Protein AF-A0A7G8J7N0-F1 (afdb_monomer)

Mean predicted aligned error: 5.2 Å

Solvent-accessible surface area (backbone atoms only — not comparable to full-atom values): 9949 Å² total; per-residue (Å²): 135,81,82,50,64,68,58,53,60,57,30,63,76,35,90,89,49,46,89,95,60,52,67,49,76,42,82,40,54,44,59,79,34,66,68,37,40,54,50,38,45,66,43,42,84,48,49,66,57,36,49,76,75,56,31,46,63,37,39,38,25,26,47,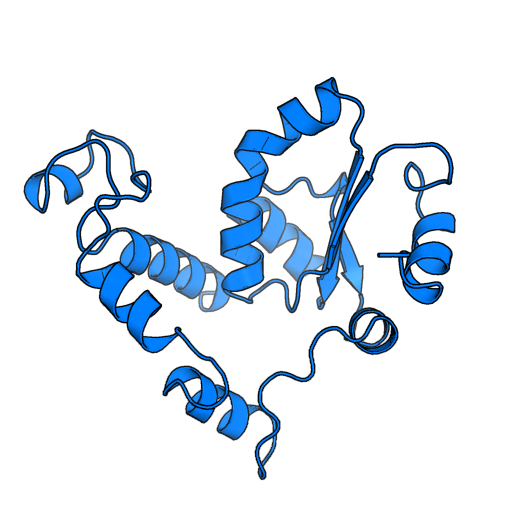47,71,71,54,48,53,50,43,21,69,75,38,61,35,60,63,93,36,50,46,66,35,86,56,61,63,70,42,48,71,66,75,41,81,79,73,54,85,40,84,84,44,70,65,51,15,49,54,39,32,76,73,30,47,86,31,88,60,47,60,57,55,54,50,39,15,51,66,25,38,84,90,38,70,46,85,66,68,82,91,40,76,49,32,83,69,64,52,78,88,23,23,30,39,41,42,55,46,50,54,52,51,52,54,48,48,65,56,69,75,111

Radius of gyration: 17.96 Å; Cα contacts (8 Å, |Δi|>4): 225; chains: 1; bounding box: 44×34×45 Å

Sequence (174 aa):
MKAPEALLAYLQQTPGMESGSKRLVLLFTQLGDFDSMEYAQALVPALSHLEQVGIQTLGIAIGDQAGADRFCVFTGFPRSQLRVVPDAELHRSVGLSPGLQAAGGPWPSLLLMCAGIGSPGTLAEVLRGYTGDRSAPGRFDESSLFRLAGGSGFQRPFELATVRLRNMNEVLSK

Foldseek 3Di:
DDAQPLVLVVQCVPPPSHPPFAEDEAEEEALLDPCNLVVLLVCLVCQVVCVVVRYYYAYEYADDPVSLVLSCVNSVRDSSRYHYDPDCPSCVSRVHDPQQDDPPDDPVSVVCVCVVHSPPCNVVVVVCLQAFDAVAADPDDQPDPQCVQAHHGGHGGNRNVVVSVVSVCSSPVD

pLDDT: mean 90.42, std 6.44, range [60.38, 98.19]

Structure (mmCIF, N/CA/C/O backbone):
data_AF-A0A7G8J7N0-F1
#
_entry.id   AF-A0A7G8J7N0-F1
#
loop_
_atom_site.group_PDB
_atom_site.id
_atom_site.type_symbol
_atom_site.label_atom_id
_atom_site.label_alt_id
_atom_site.label_comp_id
_atom_site.label_asym_id
_atom_site.label_entity_id
_atom_site.label_seq_id
_atom_site.pdbx_PDB_ins_code
_atom_site.Cartn_x
_atom_site.Cartn_y
_atom_site.Cartn_z
_atom_site.occupancy
_atom_site.B_iso_or_equiv
_atom_site.auth_seq_id
_atom_site.auth_comp_id
_atom_site.auth_asym_id
_atom_site.auth_atom_id
_atom_site.pdbx_PDB_model_num
ATOM 1 N N . MET A 1 1 ? -12.624 -18.119 6.950 1.00 60.59 1 MET A N 1
ATOM 2 C CA . MET A 1 1 ? -11.969 -17.300 7.994 1.00 60.59 1 MET A CA 1
ATOM 3 C C . MET A 1 1 ? -13.037 -16.411 8.621 1.00 60.59 1 MET A C 1
ATOM 5 O O . MET A 1 1 ? -13.811 -15.838 7.866 1.00 60.59 1 MET A O 1
ATOM 9 N N . LYS A 1 2 ? -13.158 -16.358 9.954 1.00 80.56 2 LYS A N 1
ATOM 10 C CA . LYS A 1 2 ? -14.041 -15.386 10.626 1.00 80.56 2 LYS A CA 1
ATOM 11 C C . LYS A 1 2 ? -13.267 -14.080 10.810 1.00 80.56 2 LYS A C 1
ATOM 13 O O . LYS A 1 2 ? -12.078 -14.136 11.109 1.00 80.56 2 LYS A O 1
ATOM 18 N N . ALA A 1 3 ? -13.917 -12.937 10.600 1.00 84.12 3 ALA A N 1
ATOM 19 C CA . ALA A 1 3 ? -13.289 -11.641 10.841 1.00 84.12 3 ALA A CA 1
ATOM 20 C C . ALA A 1 3 ? -13.001 -11.460 12.349 1.00 84.12 3 ALA A C 1
ATOM 22 O O . ALA A 1 3 ? -13.847 -11.854 13.156 1.00 84.12 3 ALA A O 1
ATOM 23 N N . PRO A 1 4 ? -11.853 -10.876 12.735 1.00 89.31 4 PRO A N 1
ATOM 24 C CA . PRO A 1 4 ? -11.515 -10.624 14.137 1.00 89.31 4 PRO A CA 1
ATOM 25 C C . PRO A 1 4 ? -12.532 -9.715 14.835 1.00 89.31 4 PRO A C 1
ATOM 27 O O . PRO A 1 4 ? -12.950 -8.703 14.272 1.00 89.31 4 PRO A O 1
ATOM 30 N N . GLU A 1 5 ? -12.893 -10.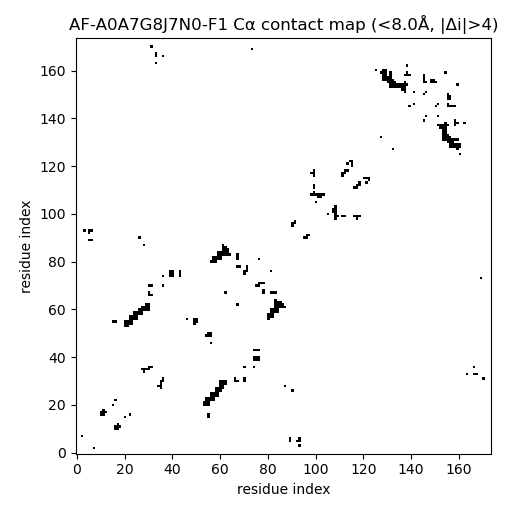034 16.079 1.00 90.88 5 GLU A N 1
ATOM 31 C CA . GLU A 1 5 ? -13.912 -9.293 16.842 1.00 90.88 5 GLU A CA 1
ATOM 32 C C . GLU A 1 5 ? -13.542 -7.822 17.057 1.00 90.88 5 GLU A C 1
ATOM 34 O O . GLU A 1 5 ? -14.394 -6.952 16.898 1.00 90.88 5 GLU A O 1
ATOM 39 N N . ALA A 1 6 ? -12.265 -7.528 17.324 1.00 90.62 6 ALA A N 1
ATOM 40 C CA . ALA A 1 6 ? -11.779 -6.158 17.487 1.00 90.62 6 ALA A CA 1
ATOM 41 C C . ALA A 1 6 ? -12.024 -5.300 16.231 1.00 90.62 6 ALA A C 1
ATOM 43 O O . ALA A 1 6 ? -12.478 -4.159 16.327 1.00 90.62 6 ALA A O 1
ATOM 44 N N . LEU A 1 7 ? -11.813 -5.873 15.040 1.00 92.00 7 LEU A N 1
ATOM 45 C CA . LEU A 1 7 ? -12.113 -5.196 13.780 1.00 92.00 7 LEU A CA 1
ATOM 46 C C . LEU A 1 7 ? -13.619 -5.013 13.592 1.00 92.00 7 LEU A C 1
ATOM 48 O O . LEU A 1 7 ? -14.059 -3.954 13.159 1.00 92.00 7 LEU A O 1
ATOM 52 N N . LEU A 1 8 ? -14.428 -6.019 13.933 1.00 92.00 8 LEU A N 1
ATOM 53 C CA . LEU A 1 8 ? -15.886 -5.907 13.856 1.00 92.00 8 LEU A CA 1
ATOM 54 C C . LEU A 1 8 ? -16.419 -4.788 14.759 1.00 92.00 8 LEU A C 1
ATOM 56 O O . LEU A 1 8 ? -17.250 -4.003 14.305 1.00 92.00 8 LEU A O 1
ATOM 60 N N . ALA A 1 9 ? -15.913 -4.688 15.989 1.00 91.19 9 ALA A N 1
ATOM 61 C CA . ALA A 1 9 ? -16.278 -3.641 16.938 1.00 91.19 9 ALA A CA 1
ATOM 62 C C . ALA A 1 9 ? -15.881 -2.243 16.435 1.00 91.19 9 ALA A C 1
ATOM 64 O O . ALA A 1 9 ? -16.675 -1.309 16.532 1.00 91.19 9 ALA A O 1
ATOM 65 N N . TYR A 1 10 ? -14.694 -2.109 15.833 1.00 91.75 10 TYR A N 1
ATOM 66 C CA . TYR A 1 10 ? -14.265 -0.861 15.193 1.00 91.75 10 TYR A CA 1
ATOM 67 C C . TYR A 1 10 ? -15.198 -0.462 14.036 1.00 91.75 10 TYR A C 1
ATOM 69 O O . TYR A 1 10 ? -15.626 0.688 13.921 1.00 91.75 10 TYR A O 1
ATOM 77 N N . LEU A 1 11 ? -15.553 -1.422 13.177 1.00 92.62 11 LEU A N 1
ATOM 78 C CA . LEU A 1 11 ? -16.386 -1.173 11.999 1.00 92.62 11 LEU A CA 1
ATOM 79 C C . LEU A 1 11 ? -17.832 -0.810 12.354 1.00 92.62 11 LEU A C 1
ATOM 81 O O . LEU A 1 11 ? -18.423 0.006 11.660 1.00 92.62 11 LEU A O 1
ATOM 85 N N . GLN A 1 12 ? -18.387 -1.340 13.448 1.00 90.12 12 GLN A N 1
ATOM 86 C CA . GLN A 1 12 ? -19.728 -0.962 13.924 1.00 90.12 12 GLN A CA 1
ATOM 87 C C . GLN A 1 12 ? -19.858 0.533 14.253 1.00 90.12 12 GLN A C 1
ATOM 89 O O . GLN A 1 12 ? -20.956 1.075 14.209 1.00 90.12 12 GLN A O 1
ATOM 94 N N . GLN A 1 13 ? -18.748 1.204 14.564 1.00 86.94 13 GLN A N 1
ATOM 95 C CA . GLN A 1 13 ? -18.706 2.641 14.854 1.00 86.94 13 GLN A CA 1
ATOM 96 C C . GLN A 1 13 ? -18.480 3.489 13.591 1.00 86.94 13 GLN A C 1
ATOM 98 O O . GLN A 1 13 ? -18.364 4.714 13.662 1.00 86.94 13 GLN A O 1
ATOM 103 N N . THR A 1 14 ? -18.369 2.850 12.425 1.00 88.12 14 THR A N 1
ATOM 104 C CA . THR A 1 14 ? -18.084 3.502 11.150 1.00 88.12 14 THR A CA 1
ATOM 105 C C . THR A 1 14 ? -19.327 3.473 10.259 1.00 88.12 14 THR A C 1
ATOM 107 O O . THR A 1 14 ? -19.741 2.385 9.859 1.00 88.12 14 THR A O 1
ATOM 110 N N . PRO A 1 15 ? -19.901 4.640 9.901 1.00 84.88 15 PRO A N 1
ATOM 111 C CA . PRO A 1 15 ? -21.047 4.701 8.996 1.00 84.88 15 PRO A CA 1
ATOM 112 C C . PRO A 1 15 ? -20.776 3.970 7.676 1.00 84.88 15 PRO A C 1
ATOM 114 O O . PRO A 1 15 ? -19.701 4.132 7.094 1.00 84.88 15 PRO A O 1
ATOM 117 N N . GLY A 1 16 ? -21.738 3.166 7.223 1.00 84.44 16 GLY A N 1
ATOM 118 C CA . GLY A 1 16 ? -21.642 2.326 6.021 1.00 84.44 16 GLY A CA 1
ATOM 119 C C . GLY A 1 16 ? -20.984 0.959 6.257 1.00 84.44 16 GLY A C 1
ATOM 120 O O . GLY A 1 16 ? -21.163 0.022 5.479 1.00 84.44 16 GLY A O 1
ATOM 121 N N . MET A 1 17 ? -20.262 0.788 7.364 1.00 91.31 17 MET A N 1
ATOM 122 C CA . MET A 1 17 ? -19.572 -0.464 7.683 1.00 91.31 17 MET A CA 1
ATOM 123 C C . MET A 1 17 ? -20.367 -1.347 8.647 1.00 91.31 17 MET A C 1
ATOM 125 O O . MET A 1 17 ? -19.792 -2.239 9.282 1.00 91.31 17 MET A O 1
ATOM 129 N N . GLU A 1 18 ? -21.679 -1.134 8.750 1.00 85.06 18 GLU A N 1
ATOM 130 C CA . GLU A 1 18 ? -22.566 -1.925 9.594 1.00 85.06 18 GLU A CA 1
ATOM 131 C C . GLU A 1 18 ? -22.689 -3.379 9.098 1.00 85.06 18 GLU A C 1
ATOM 133 O O . GLU A 1 18 ? -22.241 -3.768 8.013 1.00 85.06 18 GLU A O 1
ATOM 138 N N . SER A 1 19 ? -23.295 -4.230 9.927 1.00 84.44 19 SER A N 1
ATOM 139 C CA . SER A 1 19 ? -23.592 -5.609 9.536 1.00 84.44 19 SER A CA 1
ATOM 140 C C . SER A 1 19 ? -24.630 -5.655 8.407 1.00 84.44 19 SER A C 1
ATOM 142 O O . SER A 1 19 ? -25.544 -4.837 8.369 1.00 84.44 19 SER A O 1
ATOM 144 N N . GLY A 1 20 ? -24.521 -6.646 7.518 1.00 85.00 20 GLY A N 1
ATOM 145 C CA . GLY A 1 20 ? -25.464 -6.868 6.412 1.00 85.00 20 GLY A CA 1
ATOM 146 C C . GLY A 1 20 ? -24.994 -6.369 5.041 1.00 85.00 20 GLY A C 1
ATOM 147 O O . GLY A 1 20 ? -25.568 -6.774 4.033 1.00 85.00 20 GLY A O 1
ATOM 148 N N . SER A 1 21 ? -23.914 -5.585 4.983 1.00 80.44 21 SER A N 1
ATOM 149 C CA . SER A 1 21 ? -23.319 -5.087 3.734 1.00 80.44 21 SER A CA 1
ATOM 150 C C . SER A 1 21 ? -22.064 -5.870 3.338 1.00 80.44 21 SER A C 1
ATOM 152 O O . SER A 1 21 ? -21.283 -6.306 4.190 1.00 80.44 21 SER A O 1
ATOM 154 N N . LYS A 1 22 ? -21.828 -6.031 2.028 1.00 91.38 22 LYS A N 1
ATOM 155 C CA . LYS A 1 22 ? -20.534 -6.521 1.530 1.00 91.38 22 LYS A CA 1
ATOM 156 C C . LYS A 1 22 ? -19.509 -5.397 1.664 1.00 91.38 22 LYS A C 1
ATOM 158 O O . LYS A 1 22 ? -19.770 -4.269 1.257 1.00 91.38 22 LYS A O 1
ATOM 163 N N . ARG A 1 23 ? -18.343 -5.706 2.229 1.00 93.06 23 ARG A N 1
ATOM 164 C CA . ARG A 1 23 ? -17.307 -4.709 2.518 1.00 93.06 23 ARG A CA 1
ATOM 165 C C . ARG A 1 23 ? -15.904 -5.244 2.270 1.00 93.06 23 ARG A C 1
ATOM 167 O O . ARG A 1 23 ? -15.615 -6.395 2.597 1.00 93.06 23 ARG A O 1
ATOM 174 N N . LEU A 1 24 ? -15.050 -4.383 1.731 1.00 95.25 24 LEU A N 1
ATOM 175 C CA . LEU A 1 24 ? -13.611 -4.553 1.617 1.00 95.25 24 LEU A CA 1
ATOM 176 C C . LEU A 1 24 ? -12.944 -3.620 2.629 1.00 95.25 24 LEU A C 1
ATOM 178 O O . LEU A 1 24 ? -13.014 -2.400 2.502 1.00 95.25 24 LEU A O 1
ATOM 182 N N . VAL A 1 25 ? -12.301 -4.194 3.642 1.00 95.19 25 VAL A N 1
ATOM 183 C CA . VAL A 1 25 ? -11.590 -3.425 4.668 1.00 95.19 25 VAL A CA 1
ATOM 184 C C . VAL A 1 25 ? -10.098 -3.660 4.512 1.00 95.19 25 VAL A C 1
ATOM 186 O O . VAL A 1 25 ? -9.645 -4.804 4.529 1.00 95.19 25 VAL A O 1
ATOM 189 N N . LEU A 1 26 ? -9.352 -2.573 4.352 1.00 95.50 26 LEU A N 1
ATOM 190 C CA . LEU A 1 26 ? -7.911 -2.563 4.143 1.00 95.50 26 LEU A CA 1
ATOM 191 C C . LEU A 1 26 ? -7.256 -2.041 5.415 1.00 95.50 26 LEU A C 1
ATOM 193 O O . LEU A 1 26 ? -7.502 -0.906 5.820 1.00 95.50 26 LEU A O 1
ATOM 197 N N . LEU A 1 27 ? -6.425 -2.866 6.041 1.00 94.94 27 LEU A N 1
ATOM 198 C CA . LEU A 1 27 ? -5.584 -2.452 7.160 1.00 94.94 27 LEU A CA 1
ATOM 199 C C . LEU A 1 27 ? -4.198 -2.116 6.611 1.00 94.94 27 LEU A C 1
ATOM 201 O O . LEU A 1 27 ? -3.316 -2.970 6.567 1.00 94.94 27 LEU A O 1
ATOM 205 N N . PHE A 1 28 ? -4.041 -0.876 6.154 1.00 95.62 28 PHE A N 1
ATOM 206 C CA . PHE A 1 28 ? -2.762 -0.330 5.711 1.00 95.62 28 PHE A CA 1
ATOM 207 C C . PHE A 1 28 ? -1.824 -0.159 6.901 1.00 95.62 28 PHE A C 1
ATOM 209 O O . PHE A 1 28 ? -2.275 0.165 7.998 1.00 95.62 28 PHE A O 1
ATOM 216 N N . THR A 1 29 ? -0.525 -0.345 6.691 1.00 92.50 29 THR A N 1
ATOM 217 C CA . THR A 1 29 ? 0.510 -0.004 7.674 1.00 92.50 29 THR A CA 1
ATOM 218 C C . THR A 1 29 ? 0.632 1.525 7.773 1.00 92.50 29 THR A C 1
ATOM 220 O O . THR A 1 29 ? -0.367 2.248 7.799 1.00 92.50 29 THR A O 1
ATOM 223 N N . GLN A 1 30 ? 1.846 2.059 7.866 1.00 92.44 30 GLN A N 1
ATOM 224 C CA . GLN A 1 30 ? 2.048 3.498 7.852 1.00 92.44 30 GLN A CA 1
ATOM 225 C C . GLN A 1 30 ? 1.687 4.067 6.473 1.00 92.44 30 GLN A C 1
ATOM 227 O O . GLN A 1 30 ? 2.007 3.469 5.451 1.00 92.44 30 GLN A O 1
ATOM 232 N N . LEU A 1 31 ? 1.050 5.239 6.427 1.00 94.50 31 LEU A N 1
ATOM 233 C CA . LEU A 1 31 ? 0.648 5.874 5.160 1.00 94.50 31 LEU A CA 1
ATOM 234 C C . LEU A 1 31 ? 1.812 6.066 4.172 1.00 94.50 31 LEU A C 1
ATOM 236 O O . LEU A 1 31 ? 1.626 5.936 2.969 1.00 94.50 31 LEU A O 1
ATOM 240 N N . GLY A 1 32 ? 3.011 6.360 4.679 1.00 91.06 32 GLY A N 1
ATOM 241 C CA . GLY A 1 32 ? 4.225 6.505 3.869 1.00 91.06 32 GLY A CA 1
ATOM 242 C C . GLY A 1 32 ? 4.935 5.189 3.535 1.00 91.06 32 GLY A C 1
ATOM 243 O O . GLY A 1 32 ? 6.037 5.225 2.999 1.00 91.06 32 GLY A O 1
ATOM 244 N N . ASP A 1 33 ? 4.359 4.039 3.880 1.00 90.38 33 ASP A N 1
ATOM 245 C CA . ASP A 1 33 ? 4.926 2.736 3.542 1.00 90.38 33 ASP A CA 1
ATOM 246 C C . ASP A 1 33 ? 4.681 2.396 2.064 1.00 90.38 33 ASP A C 1
ATOM 248 O O . ASP A 1 33 ? 3.627 2.709 1.498 1.00 90.38 33 ASP A O 1
ATOM 252 N N . PHE A 1 34 ? 5.652 1.739 1.428 1.00 88.62 34 PHE A N 1
ATOM 253 C CA . PHE A 1 34 ? 5.595 1.424 -0.001 1.00 88.62 34 PHE A CA 1
ATOM 254 C C . PHE A 1 34 ? 4.475 0.440 -0.314 1.00 88.62 34 PHE A C 1
ATOM 256 O O . PHE A 1 34 ? 3.756 0.652 -1.289 1.00 88.62 34 PHE A O 1
ATOM 263 N N . ASP A 1 35 ? 4.253 -0.551 0.551 1.00 89.62 35 ASP A N 1
ATOM 264 C CA . ASP A 1 35 ? 3.156 -1.505 0.390 1.00 89.62 35 ASP A CA 1
ATOM 265 C C . ASP A 1 35 ? 1.795 -0.799 0.439 1.00 89.62 35 ASP A C 1
ATOM 267 O O . ASP A 1 35 ? 0.934 -1.040 -0.406 1.00 89.62 35 ASP A O 1
ATOM 271 N N . SER A 1 36 ? 1.612 0.135 1.379 1.00 94.56 36 SER A N 1
ATOM 272 C CA . SER A 1 36 ? 0.367 0.902 1.506 1.00 94.56 36 S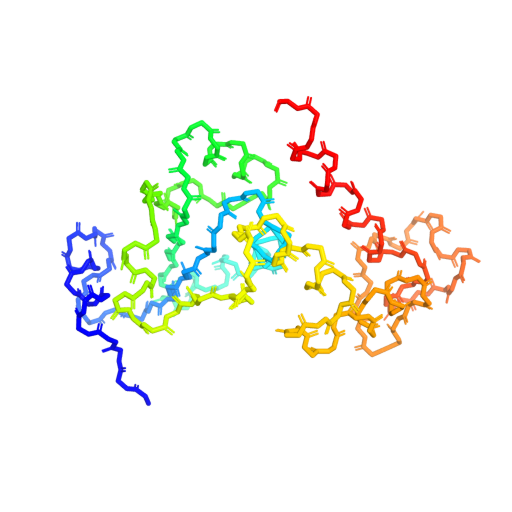ER A CA 1
ATOM 273 C C . SER A 1 36 ? 0.117 1.790 0.283 1.00 94.56 36 SER A C 1
ATOM 275 O O . SER A 1 36 ? -0.998 1.812 -0.244 1.00 94.56 36 SER A O 1
ATOM 277 N N . MET A 1 37 ? 1.147 2.486 -0.208 1.00 94.94 37 MET A N 1
ATOM 278 C CA . MET A 1 37 ? 1.035 3.336 -1.398 1.00 94.94 37 MET A CA 1
ATOM 279 C C . MET A 1 37 ? 0.789 2.530 -2.676 1.00 94.94 37 MET A C 1
ATOM 281 O O . MET A 1 37 ? -0.138 2.849 -3.421 1.00 94.94 37 MET A O 1
ATOM 285 N N . GLU A 1 38 ? 1.584 1.486 -2.933 1.00 93.88 38 GLU A N 1
ATOM 286 C CA . GLU A 1 38 ? 1.452 0.658 -4.138 1.00 93.88 38 GLU A CA 1
ATOM 287 C C . GLU A 1 38 ? 0.103 -0.069 -4.162 1.00 93.88 38 GLU A C 1
ATOM 289 O O . GLU A 1 38 ? -0.558 -0.106 -5.203 1.00 93.88 38 GLU A O 1
ATOM 294 N N . TYR A 1 39 ? -0.350 -0.597 -3.020 1.00 95.38 39 TYR A N 1
ATOM 295 C CA . TYR A 1 39 ? -1.644 -1.268 -2.934 1.00 95.38 39 TYR A CA 1
ATOM 296 C C . TYR A 1 39 ? -2.799 -0.293 -3.181 1.00 95.38 39 TYR A C 1
ATOM 298 O O . TYR A 1 39 ? -3.727 -0.614 -3.925 1.00 95.38 39 TYR A O 1
ATOM 306 N N . ALA A 1 40 ? -2.748 0.913 -2.606 1.00 97.31 40 ALA A N 1
ATOM 307 C CA . ALA A 1 40 ? -3.758 1.934 -2.865 1.00 97.31 40 ALA A CA 1
ATOM 308 C C . ALA A 1 40 ? -3.787 2.344 -4.343 1.00 97.31 40 ALA A C 1
ATOM 310 O O . ALA A 1 40 ? -4.855 2.321 -4.951 1.00 97.31 40 ALA A O 1
ATOM 311 N N . GLN A 1 41 ? -2.629 2.630 -4.947 1.00 95.44 41 GLN A N 1
ATOM 312 C CA . GLN A 1 41 ? -2.515 2.961 -6.374 1.00 95.44 41 GLN A CA 1
ATOM 313 C C . GLN A 1 41 ? -3.078 1.847 -7.272 1.00 95.44 41 GLN A C 1
ATOM 315 O O . GLN A 1 41 ? -3.775 2.130 -8.245 1.00 95.44 41 GLN A O 1
ATOM 320 N N . ALA A 1 42 ? -2.815 0.580 -6.937 1.00 94.06 42 ALA A N 1
ATOM 321 C CA . ALA A 1 42 ? -3.335 -0.565 -7.680 1.00 94.06 42 ALA A CA 1
ATOM 322 C C . ALA A 1 42 ? -4.851 -0.756 -7.506 1.00 94.06 42 ALA A C 1
ATOM 324 O O . ALA A 1 42 ? -5.524 -1.206 -8.434 1.00 94.06 42 ALA A O 1
ATOM 325 N N . LEU A 1 43 ? -5.395 -0.422 -6.333 1.00 96.81 43 LEU A N 1
ATOM 326 C CA . LEU A 1 43 ? -6.812 -0.594 -6.027 1.00 96.81 43 LEU A CA 1
ATOM 327 C C . LEU A 1 43 ? -7.688 0.529 -6.592 1.00 96.81 43 LEU A C 1
ATOM 329 O O . LEU A 1 43 ? -8.822 0.259 -6.985 1.00 96.81 43 LEU A O 1
ATOM 333 N N . VAL A 1 44 ? -7.189 1.768 -6.644 1.00 97.31 44 VAL A N 1
ATOM 334 C CA . VAL A 1 44 ? -7.953 2.955 -7.073 1.00 97.31 44 VAL A CA 1
ATOM 335 C C . VAL A 1 44 ? -8.737 2.741 -8.379 1.00 97.31 44 VAL A C 1
ATOM 337 O O . VAL A 1 44 ? -9.937 3.025 -8.379 1.00 97.31 44 VAL A O 1
ATOM 340 N N . PRO A 1 45 ? -8.158 2.166 -9.454 1.00 95.50 45 PRO A N 1
ATOM 341 C CA . PRO A 1 45 ? -8.895 1.894 -10.691 1.00 95.50 45 PRO A CA 1
ATOM 342 C C . PRO A 1 45 ? -10.093 0.943 -10.536 1.00 95.50 45 PRO A C 1
ATOM 344 O O . PRO A 1 45 ? -11.012 0.984 -11.350 1.00 95.50 45 PRO A O 1
ATOM 347 N N . ALA A 1 46 ? -10.099 0.086 -9.510 1.00 96.25 46 ALA A N 1
ATOM 348 C CA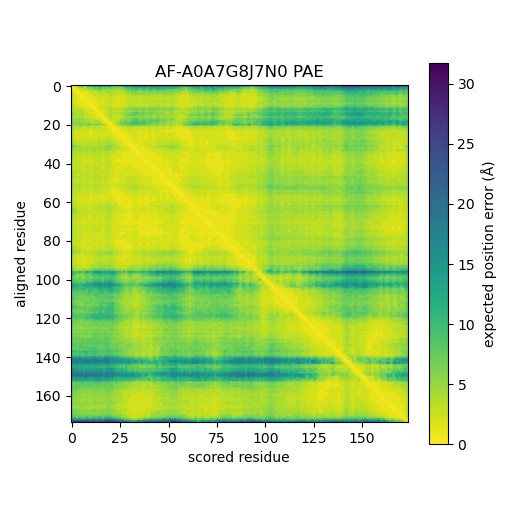 . ALA A 1 46 ? -11.153 -0.896 -9.257 1.00 96.25 46 ALA A CA 1
ATOM 349 C C . ALA A 1 46 ? -12.231 -0.410 -8.270 1.00 96.25 46 ALA A C 1
ATOM 351 O O . ALA A 1 46 ? -13.275 -1.055 -8.154 1.00 96.25 46 ALA A O 1
ATOM 352 N N . LE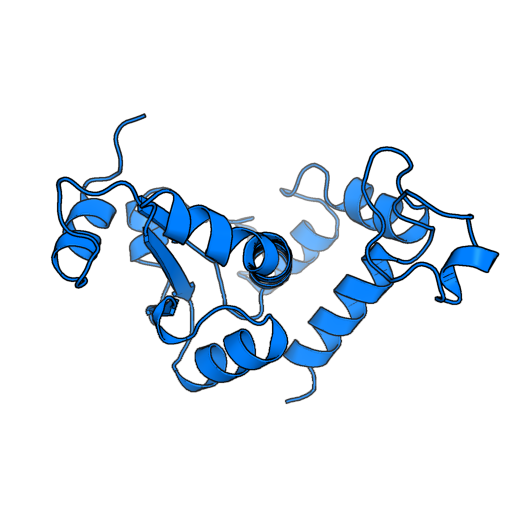U A 1 47 ? -12.021 0.713 -7.570 1.00 96.94 47 LEU A N 1
ATOM 353 C CA . LEU A 1 47 ? -12.945 1.195 -6.533 1.00 96.94 47 LEU A CA 1
ATOM 354 C C . LEU A 1 47 ? -14.351 1.478 -7.075 1.00 96.94 47 LEU A C 1
ATOM 356 O O . LEU A 1 47 ? -15.336 1.108 -6.439 1.00 96.94 47 LEU A O 1
ATOM 360 N N . SER A 1 48 ? -14.451 2.067 -8.269 1.00 95.75 48 SER A N 1
ATOM 361 C CA . SER A 1 48 ? -15.741 2.348 -8.913 1.00 95.75 48 SER A CA 1
ATOM 362 C C . SER A 1 48 ? -16.518 1.069 -9.226 1.00 95.75 48 SER A C 1
ATOM 364 O O . SER A 1 48 ? -17.731 1.012 -9.035 1.00 95.75 48 SER A O 1
ATOM 366 N N . HIS A 1 49 ? -15.826 0.011 -9.656 1.00 96.75 49 HIS A N 1
ATOM 367 C CA . HIS A 1 49 ? -16.453 -1.279 -9.911 1.00 96.75 49 HIS A CA 1
ATOM 368 C C . HIS A 1 49 ? -16.933 -1.941 -8.614 1.00 96.75 49 HIS A C 1
ATOM 370 O O . HIS A 1 49 ? -18.045 -2.464 -8.577 1.00 96.75 49 HIS A O 1
ATOM 376 N N . LEU A 1 50 ? -16.130 -1.880 -7.543 1.00 95.94 50 LEU A N 1
ATOM 377 C CA . LEU A 1 50 ? -16.514 -2.389 -6.222 1.00 95.94 50 LEU A CA 1
ATOM 378 C C . LEU A 1 50 ? -17.792 -1.713 -5.710 1.00 95.94 50 LEU A C 1
ATOM 380 O O . LEU A 1 50 ? -18.715 -2.403 -5.276 1.00 95.94 50 LEU A O 1
ATOM 384 N N . GLU A 1 51 ? -17.879 -0.390 -5.834 1.00 93.75 51 GLU A N 1
ATOM 385 C CA . GLU A 1 51 ? -19.068 0.374 -5.454 1.00 93.75 51 GLU A CA 1
ATOM 386 C C . GLU A 1 51 ? -20.302 -0.036 -6.276 1.00 93.75 51 GLU A C 1
ATOM 388 O O . GLU A 1 51 ? -21.359 -0.305 -5.705 1.00 93.75 51 GLU A O 1
ATOM 393 N N . GLN A 1 52 ? -20.162 -0.185 -7.599 1.00 95.69 52 GLN A N 1
ATOM 394 C CA . GLN A 1 52 ? -21.250 -0.616 -8.491 1.00 95.69 52 GLN A CA 1
ATOM 395 C C . GLN A 1 52 ? -21.820 -1.995 -8.137 1.00 95.69 52 GLN A C 1
ATOM 397 O O . GLN A 1 52 ? -23.018 -2.224 -8.297 1.00 95.69 52 GLN A O 1
ATOM 402 N N . VAL A 1 53 ? -20.984 -2.918 -7.649 1.00 96.00 53 VAL A N 1
ATOM 403 C CA . VAL A 1 53 ? -21.430 -4.251 -7.204 1.00 96.00 53 VAL A CA 1
ATOM 404 C C . VAL A 1 53 ? -21.840 -4.286 -5.724 1.00 96.00 53 VAL A C 1
ATOM 406 O O . VAL A 1 53 ? -22.078 -5.364 -5.169 1.00 96.00 53 VAL A O 1
ATOM 409 N N . GLY A 1 54 ? -21.939 -3.118 -5.080 1.00 93.44 54 GLY A N 1
ATOM 410 C CA . GLY A 1 54 ? -22.400 -2.958 -3.703 1.00 93.44 54 GLY A CA 1
ATOM 411 C C . GLY A 1 54 ? -21.378 -3.370 -2.643 1.00 93.44 54 GLY A C 1
ATOM 412 O O . GLY A 1 54 ? -21.772 -3.748 -1.539 1.00 93.44 54 GLY A O 1
ATOM 413 N N . ILE A 1 55 ? -20.079 -3.351 -2.965 1.00 95.19 55 ILE A N 1
ATOM 414 C CA . ILE A 1 55 ? -18.993 -3.574 -2.005 1.00 95.19 55 ILE A CA 1
ATOM 415 C C . ILE A 1 55 ? -18.486 -2.220 -1.517 1.00 95.19 55 ILE A C 1
ATOM 417 O O . ILE A 1 55 ? -17.872 -1.462 -2.265 1.00 95.19 55 ILE A O 1
ATOM 421 N N . GLN A 1 56 ? -18.693 -1.935 -0.234 1.00 94.06 56 GLN A N 1
ATOM 422 C CA . GLN A 1 56 ? -18.152 -0.725 0.378 1.00 94.06 56 GLN A CA 1
ATOM 423 C C . GLN A 1 56 ? -16.676 -0.900 0.730 1.00 94.06 56 GLN A C 1
ATOM 425 O O . GLN A 1 56 ? -16.293 -1.936 1.272 1.00 94.06 56 GLN A O 1
ATOM 430 N N . THR A 1 57 ? -15.851 0.113 0.469 1.00 96.19 57 THR A N 1
ATOM 431 C CA . THR A 1 57 ? -14.412 0.064 0.763 1.00 96.19 57 THR A CA 1
ATOM 432 C C . THR A 1 57 ? -14.052 1.008 1.907 1.00 96.19 57 THR A C 1
ATOM 434 O O . THR A 1 57 ? -14.489 2.157 1.926 1.00 96.19 57 THR A O 1
ATOM 437 N N . LEU A 1 58 ? -13.241 0.525 2.852 1.00 97.19 58 LEU A N 1
ATOM 438 C CA . LEU A 1 58 ? -12.639 1.333 3.912 1.00 97.19 58 LEU A CA 1
ATOM 439 C C . LEU A 1 58 ? -11.156 0.993 4.061 1.00 97.19 58 LEU A C 1
ATOM 441 O O . LEU A 1 58 ? -10.806 -0.141 4.382 1.00 97.19 58 LEU A O 1
ATOM 445 N N . GLY A 1 59 ? -10.297 1.992 3.898 1.00 97.25 59 GLY A N 1
ATOM 446 C CA . GLY A 1 59 ? -8.913 1.964 4.346 1.00 97.25 59 GLY A CA 1
ATOM 447 C C . GLY A 1 59 ? -8.786 2.456 5.783 1.00 97.25 59 GLY A C 1
ATOM 448 O O . GLY A 1 59 ? -9.357 3.483 6.148 1.00 97.25 59 GLY A O 1
ATOM 449 N N . ILE A 1 60 ? -8.014 1.742 6.594 1.00 97.12 60 ILE A N 1
ATOM 450 C CA . ILE A 1 60 ? -7.589 2.159 7.929 1.00 97.12 60 ILE A CA 1
ATOM 451 C C . ILE A 1 60 ? -6.063 2.094 7.944 1.00 97.12 60 ILE A C 1
ATOM 453 O O . ILE A 1 60 ? -5.498 1.022 7.731 1.00 97.12 60 ILE A O 1
ATOM 457 N N . ALA A 1 61 ? -5.407 3.229 8.165 1.00 96.88 61 ALA A N 1
ATOM 458 C CA . ALA A 1 61 ? -3.955 3.366 8.073 1.00 96.88 61 ALA A CA 1
ATOM 459 C C . ALA A 1 61 ? -3.353 3.978 9.340 1.00 96.88 61 ALA A C 1
ATOM 461 O O . ALA A 1 61 ? -4.016 4.741 10.040 1.00 96.88 61 ALA A O 1
ATOM 462 N N . ILE A 1 62 ? -2.083 3.687 9.613 1.00 95.75 62 ILE A N 1
ATOM 463 C CA . ILE A 1 62 ? -1.346 4.308 10.717 1.00 95.75 62 ILE A CA 1
ATOM 464 C C . ILE A 1 62 ? -0.803 5.663 10.249 1.00 95.75 62 ILE A C 1
ATOM 466 O O . ILE A 1 62 ? -0.088 5.747 9.244 1.00 95.75 62 ILE A O 1
ATOM 470 N N . GLY A 1 63 ? -1.131 6.732 10.974 1.00 95.81 63 GLY A N 1
ATOM 471 C CA . GLY A 1 63 ? -0.663 8.082 10.670 1.00 95.81 63 GLY A CA 1
ATOM 472 C C . GLY A 1 63 ? -1.570 9.176 11.224 1.00 95.81 63 GLY A C 1
ATOM 473 O O . GLY A 1 63 ? -2.329 8.968 12.168 1.00 95.81 63 GLY A O 1
ATOM 474 N N . ASP A 1 64 ? -1.494 10.357 10.617 1.00 96.50 64 ASP A N 1
ATOM 475 C CA . ASP A 1 64 ? -2.267 11.535 11.002 1.00 96.50 64 ASP A CA 1
ATOM 476 C C . ASP A 1 64 ? -3.089 12.093 9.827 1.00 96.50 64 ASP A C 1
ATOM 478 O O . ASP A 1 64 ? -3.051 11.588 8.702 1.00 96.50 64 ASP A O 1
ATOM 482 N N . GLN A 1 65 ? -3.883 13.132 10.099 1.00 96.94 65 GLN A N 1
ATOM 483 C CA . GLN A 1 65 ? -4.769 13.728 9.096 1.00 96.94 65 GLN A CA 1
ATOM 484 C C . GLN A 1 65 ? -3.981 14.354 7.934 1.00 96.94 65 GLN A C 1
ATOM 486 O O . GLN A 1 65 ? -4.361 14.181 6.780 1.00 96.94 65 GLN A O 1
ATOM 491 N N . ALA A 1 66 ? -2.861 15.025 8.220 1.00 95.31 66 ALA A N 1
ATOM 492 C CA . ALA A 1 66 ? -2.043 15.670 7.195 1.00 95.31 66 ALA A CA 1
ATOM 493 C C . ALA A 1 66 ? -1.391 14.640 6.259 1.00 95.31 66 ALA A C 1
ATOM 495 O O . ALA A 1 66 ? -1.342 14.835 5.044 1.00 95.31 66 ALA A O 1
ATOM 496 N N . GLY A 1 67 ? -0.913 13.526 6.813 1.00 95.31 67 GLY A N 1
ATOM 497 C CA . GLY A 1 67 ? -0.430 12.376 6.066 1.00 95.31 67 GLY A CA 1
ATOM 498 C C . GLY A 1 67 ? -1.536 11.736 5.235 1.00 95.31 67 GLY A C 1
ATOM 499 O O . GLY A 1 67 ? -1.282 11.383 4.088 1.00 95.31 67 GLY A O 1
ATOM 500 N N . ALA A 1 68 ? -2.758 11.626 5.770 1.00 97.62 68 ALA A N 1
ATOM 501 C CA . ALA A 1 68 ? -3.900 11.070 5.042 1.00 97.62 68 ALA A CA 1
ATOM 502 C C . ALA A 1 68 ? -4.228 11.898 3.799 1.00 97.62 68 ALA A C 1
ATOM 504 O O . ALA A 1 68 ? -4.418 11.347 2.719 1.00 97.62 68 ALA A O 1
ATOM 505 N N . ASP A 1 69 ? -4.255 13.222 3.943 1.00 97.38 69 ASP A N 1
ATOM 506 C CA . ASP A 1 69 ? -4.558 14.124 2.837 1.00 97.38 69 ASP A CA 1
ATOM 507 C C . ASP A 1 69 ? -3.484 14.026 1.744 1.00 97.38 69 ASP A C 1
ATOM 509 O O . ASP A 1 69 ? -3.818 13.884 0.566 1.00 97.38 69 ASP A O 1
ATOM 513 N N . ARG A 1 70 ? -2.196 13.998 2.122 1.00 95.88 70 ARG A N 1
ATOM 514 C CA . ARG A 1 70 ? -1.090 13.782 1.170 1.00 95.88 70 ARG A CA 1
ATOM 515 C C . ARG A 1 70 ? -1.184 12.425 0.478 1.00 95.88 70 ARG A C 1
ATOM 517 O O . ARG A 1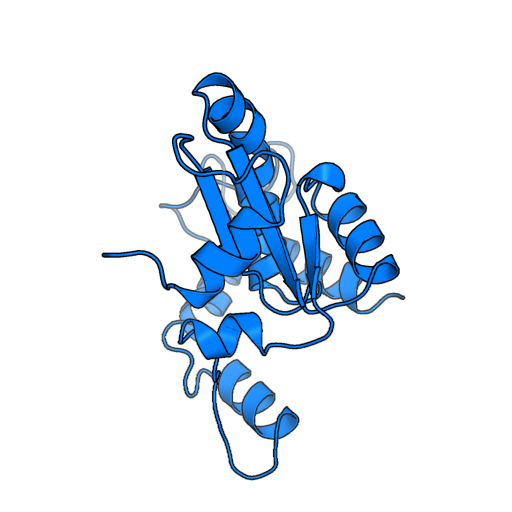 70 ? -1.098 12.358 -0.745 1.00 95.88 70 ARG A O 1
ATOM 524 N N . PHE A 1 71 ? -1.410 11.363 1.247 1.00 97.12 71 PHE A N 1
ATOM 525 C CA . PHE A 1 71 ? -1.568 10.008 0.730 1.00 97.12 71 PHE A CA 1
ATOM 526 C C . PHE A 1 71 ? -2.699 9.930 -0.295 1.00 97.12 71 PHE A C 1
ATOM 528 O O . PHE A 1 71 ? -2.503 9.403 -1.387 1.00 97.12 71 PHE A O 1
ATOM 535 N N . CYS A 1 72 ? -3.868 10.489 0.019 1.00 97.81 72 CYS A N 1
ATOM 536 C CA . CYS A 1 72 ? -5.015 10.513 -0.883 1.00 97.81 72 CYS A CA 1
ATOM 537 C C . CYS A 1 72 ? -4.733 11.310 -2.160 1.00 97.81 72 CYS A C 1
ATOM 539 O O . CYS A 1 72 ? -5.051 10.835 -3.248 1.00 97.81 72 CYS A O 1
ATOM 541 N N . VAL A 1 73 ? -4.101 12.485 -2.053 1.00 97.12 73 VAL A N 1
ATOM 542 C CA . VAL A 1 73 ? -3.717 13.298 -3.221 1.00 97.12 73 VAL A CA 1
ATOM 543 C C . VAL A 1 73 ? -2.744 12.546 -4.126 1.00 97.12 73 VAL A C 1
ATOM 545 O O . VAL A 1 73 ? -2.910 12.554 -5.342 1.00 97.12 73 VAL A O 1
ATOM 548 N N . PHE A 1 74 ? -1.742 11.887 -3.546 1.00 96.50 74 PHE A N 1
ATOM 549 C CA . PHE A 1 74 ? -0.700 11.209 -4.308 1.00 96.50 74 PHE A CA 1
ATOM 550 C C . PHE A 1 74 ? -1.164 9.883 -4.925 1.00 96.50 74 PHE A C 1
ATOM 552 O O . PHE A 1 74 ? -0.850 9.584 -6.076 1.00 96.50 74 PHE A O 1
ATOM 559 N N . THR A 1 75 ? -1.907 9.074 -4.168 1.00 96.94 75 THR A N 1
ATOM 560 C CA . THR A 1 75 ? -2.349 7.740 -4.610 1.00 96.94 75 THR A CA 1
ATOM 561 C C . THR A 1 75 ? -3.650 7.772 -5.407 1.00 96.94 75 THR A C 1
ATOM 563 O O . THR A 1 75 ? -3.942 6.820 -6.126 1.00 96.94 75 THR A O 1
ATOM 566 N N . GLY A 1 76 ? -4.446 8.835 -5.267 1.00 97.56 76 GLY A N 1
ATOM 567 C CA . GLY A 1 76 ? -5.821 8.903 -5.762 1.00 97.56 76 GLY A CA 1
ATOM 568 C C . GLY A 1 76 ? -6.838 8.175 -4.875 1.00 97.56 76 GLY A C 1
ATOM 569 O O . GLY A 1 76 ? -8.013 8.103 -5.236 1.00 97.56 76 GLY A O 1
ATOM 570 N N . PHE A 1 77 ? -6.425 7.625 -3.725 1.00 98.19 77 PHE A N 1
ATOM 571 C CA . PHE A 1 77 ? -7.333 6.923 -2.818 1.00 98.19 77 PHE A CA 1
ATOM 572 C C . PHE A 1 77 ? -8.372 7.891 -2.219 1.00 98.19 77 PHE A C 1
ATOM 574 O O . PHE A 1 77 ? -7.986 8.957 -1.729 1.00 98.19 77 PHE A O 1
ATOM 581 N N . PRO A 1 78 ? -9.679 7.563 -2.202 1.00 97.50 78 PRO A N 1
ATOM 582 C CA . PRO A 1 78 ? -10.702 8.499 -1.751 1.00 97.50 78 PRO A CA 1
ATOM 583 C C . PRO A 1 78 ? -10.564 8.825 -0.267 1.00 97.50 78 PRO A C 1
ATOM 585 O O . PRO A 1 78 ? -10.628 7.948 0.595 1.00 97.50 78 PRO A O 1
ATOM 588 N N . ARG A 1 79 ? -10.454 10.115 0.049 1.00 97.44 79 ARG A N 1
ATOM 589 C CA . ARG A 1 79 ? -10.284 10.577 1.430 1.00 97.44 79 ARG A CA 1
ATOM 590 C C . ARG A 1 79 ? -11.448 10.207 2.350 1.00 97.44 79 ARG A C 1
ATOM 592 O O . ARG A 1 79 ? -11.229 9.930 3.528 1.00 97.44 79 ARG A O 1
ATOM 599 N N . SER A 1 80 ? -12.664 10.169 1.806 1.00 95.44 80 SER A N 1
ATOM 600 C CA . SER A 1 80 ? -13.880 9.724 2.500 1.00 95.44 80 SER A CA 1
ATOM 601 C C . SER A 1 80 ? -13.857 8.239 2.868 1.00 95.44 80 SER A C 1
ATOM 603 O O . SER A 1 80 ? -14.553 7.832 3.794 1.00 95.44 80 SER A O 1
ATOM 605 N N . GLN A 1 81 ? -13.045 7.441 2.172 1.00 96.31 81 GLN A N 1
ATOM 606 C CA . GLN A 1 81 ? -12.875 6.008 2.401 1.00 96.31 81 GLN A CA 1
ATOM 607 C C . GLN A 1 81 ? -11.620 5.698 3.226 1.00 96.31 81 GLN A C 1
ATOM 609 O O . GLN A 1 81 ? -11.305 4.527 3.411 1.00 96.31 81 GLN A O 1
ATOM 614 N N . LEU A 1 82 ? -10.893 6.705 3.725 1.00 97.88 82 LEU A N 1
ATOM 615 C CA . LEU A 1 82 ? -9.675 6.523 4.514 1.00 97.88 82 LEU A CA 1
ATOM 616 C C . LEU A 1 82 ? -9.856 7.043 5.942 1.00 97.88 82 LEU A C 1
ATOM 618 O O . LEU A 1 82 ? -10.178 8.212 6.169 1.00 97.88 82 LEU A O 1
ATOM 622 N N . ARG A 1 83 ? -9.582 6.177 6.914 1.00 97.12 83 ARG A N 1
ATOM 623 C CA . ARG A 1 83 ? -9.436 6.515 8.330 1.00 97.12 83 ARG A CA 1
ATOM 624 C C . ARG A 1 83 ? -7.984 6.356 8.747 1.00 97.12 83 ARG A C 1
ATOM 626 O O . ARG A 1 83 ? -7.286 5.470 8.261 1.00 97.12 83 ARG A O 1
ATOM 633 N N . VAL A 1 84 ? -7.557 7.198 9.680 1.00 97.19 84 VAL A N 1
ATOM 634 C CA . VAL A 1 84 ? -6.238 7.085 10.298 1.00 97.19 84 VAL A CA 1
ATOM 635 C C . VAL A 1 84 ? -6.362 6.734 11.766 1.00 97.19 84 VAL A C 1
ATOM 637 O O . VAL A 1 84 ? -7.258 7.222 12.458 1.00 97.19 84 VAL A O 1
ATOM 640 N N . VAL A 1 85 ? -5.463 5.873 12.215 1.00 95.44 85 VAL A N 1
ATOM 641 C CA . VAL A 1 85 ? -5.244 5.534 13.617 1.00 95.44 85 VAL A CA 1
ATOM 642 C C . VAL A 1 85 ? -3.844 6.009 14.017 1.00 95.44 85 VAL A C 1
ATOM 644 O O . VAL A 1 85 ? -2.931 5.967 13.189 1.00 95.44 85 VAL A O 1
ATOM 647 N N . PRO A 1 86 ? -3.655 6.489 15.256 1.00 94.25 86 PRO A N 1
ATOM 648 C CA . PRO A 1 86 ? -2.377 7.062 15.679 1.00 94.25 86 PRO A CA 1
ATOM 649 C C . PRO A 1 86 ? -1.276 6.008 15.866 1.00 94.25 86 PRO A C 1
ATOM 651 O O . PRO A 1 86 ? -0.094 6.345 15.870 1.00 94.25 86 PRO A O 1
ATOM 654 N N . ASP A 1 87 ? -1.647 4.737 16.019 1.00 91.62 87 ASP A N 1
ATOM 655 C CA . ASP A 1 87 ? -0.736 3.638 16.310 1.00 91.62 87 ASP A CA 1
ATOM 656 C C . ASP A 1 87 ? -1.235 2.305 15.718 1.00 91.62 87 ASP A C 1
ATOM 658 O O . ASP A 1 87 ? -2.266 2.228 15.049 1.00 91.62 87 ASP A O 1
ATOM 662 N N . ALA A 1 88 ? -0.468 1.240 15.959 1.00 90.62 88 ALA A N 1
ATOM 663 C CA . ALA A 1 88 ? -0.749 -0.105 15.468 1.00 90.62 88 ALA A CA 1
ATOM 664 C C . ALA A 1 88 ? -1.605 -0.964 16.426 1.00 90.62 88 ALA A C 1
ATOM 666 O O . ALA A 1 88 ? -1.580 -2.188 16.303 1.00 90.62 88 ALA A O 1
ATOM 667 N N . GLU A 1 89 ? -2.318 -0.398 17.411 1.00 91.81 89 GLU A N 1
ATOM 668 C CA . GLU A 1 89 ? -3.137 -1.188 18.349 1.00 91.81 89 GLU A CA 1
ATOM 669 C C . GLU A 1 89 ? -4.184 -2.035 17.629 1.00 91.81 89 GLU A C 1
ATOM 671 O O . GLU A 1 89 ? -4.281 -3.239 17.885 1.00 91.81 89 GLU A O 1
ATOM 676 N N . LEU A 1 90 ? -4.909 -1.442 16.675 1.00 91.56 90 LEU A N 1
ATOM 677 C CA . LEU A 1 90 ? -5.895 -2.170 15.882 1.00 91.56 90 LEU A CA 1
ATOM 678 C C . LEU A 1 90 ? -5.233 -3.308 15.094 1.00 91.56 90 LEU A C 1
ATOM 680 O O . LEU A 1 90 ? -5.708 -4.440 15.156 1.00 91.56 90 LEU A O 1
ATOM 684 N N . HIS A 1 91 ? -4.114 -3.044 14.413 1.00 92.56 91 HIS A N 1
ATOM 685 C CA . HIS A 1 91 ? -3.364 -4.048 13.648 1.00 92.56 91 HIS A CA 1
ATOM 686 C C . HIS A 1 91 ? -2.899 -5.204 14.531 1.00 92.56 91 HIS A C 1
ATOM 688 O O . HIS A 1 91 ? -3.169 -6.364 14.217 1.00 92.56 91 HIS A O 1
ATOM 694 N N . ARG A 1 92 ? -2.303 -4.900 15.690 1.00 90.31 92 ARG A N 1
ATOM 695 C CA . ARG A 1 92 ? -1.873 -5.917 16.659 1.00 90.31 92 ARG A CA 1
ATOM 696 C C . ARG A 1 92 ? -3.047 -6.745 17.173 1.00 90.31 92 ARG A C 1
ATOM 698 O O . ARG A 1 92 ? -2.919 -7.962 17.283 1.00 90.31 92 ARG A O 1
ATOM 705 N N . SER A 1 93 ? -4.193 -6.114 17.443 1.00 90.00 93 SER A N 1
ATOM 706 C CA . SER A 1 93 ? -5.389 -6.799 17.961 1.00 90.00 93 SER A CA 1
ATOM 707 C C . SER A 1 93 ? -5.943 -7.859 17.005 1.00 90.00 93 SER A C 1
ATOM 709 O O . SER A 1 93 ? -6.584 -8.815 17.438 1.00 90.00 93 SER A O 1
ATOM 711 N N . VAL A 1 94 ? -5.669 -7.716 15.705 1.00 89.00 94 VAL A N 1
ATOM 712 C CA . VAL A 1 94 ? -6.091 -8.661 14.666 1.00 89.00 94 VAL A CA 1
ATOM 713 C C . VAL A 1 94 ? -4.978 -9.610 14.218 1.00 89.00 94 VAL A C 1
ATOM 715 O O . VAL A 1 94 ? -5.160 -10.357 13.259 1.00 89.00 94 VAL A O 1
ATOM 718 N N . GLY A 1 95 ? -3.830 -9.592 14.901 1.00 86.19 95 GLY A N 1
ATOM 719 C CA . GLY A 1 95 ? -2.666 -10.411 14.564 1.00 86.19 95 GLY A CA 1
ATOM 720 C C . GLY A 1 95 ? -1.901 -9.938 13.324 1.00 86.19 95 GLY A C 1
ATOM 721 O O . GLY A 1 95 ? -1.115 -10.706 12.773 1.00 86.19 95 GLY A O 1
ATOM 722 N N . LEU A 1 96 ? -2.120 -8.697 12.875 1.00 82.44 96 LEU A N 1
ATOM 723 C CA . LEU A 1 96 ? -1.376 -8.087 11.777 1.00 82.44 96 LEU A CA 1
ATOM 724 C C . LEU A 1 96 ? -0.174 -7.291 12.316 1.00 82.44 96 LEU A C 1
ATOM 726 O O . LEU A 1 96 ? -0.278 -6.550 13.290 1.00 82.44 96 LEU A O 1
ATOM 730 N N . SER A 1 97 ? 0.959 -7.434 11.628 1.00 69.81 97 SER A N 1
ATOM 731 C CA . SER A 1 97 ? 2.211 -6.679 11.797 1.00 69.81 97 SER A CA 1
ATOM 732 C C . SER A 1 97 ? 2.941 -6.760 13.145 1.00 69.81 97 SER A C 1
ATOM 734 O O . SER A 1 97 ? 2.844 -5.850 13.969 1.00 69.81 97 SER A O 1
ATOM 736 N N . PRO A 1 98 ? 3.866 -7.724 13.293 1.00 71.44 98 PRO A N 1
ATOM 737 C CA . PRO A 1 98 ? 5.093 -7.484 14.041 1.00 71.44 98 PRO A CA 1
ATOM 738 C C . PRO A 1 98 ? 6.223 -6.946 13.145 1.00 71.44 98 PRO A C 1
ATOM 740 O O . PRO A 1 98 ? 7.092 -6.245 13.645 1.00 71.44 98 PRO A O 1
ATOM 743 N N . GLY A 1 99 ? 6.246 -7.244 11.840 1.00 79.25 99 GLY A N 1
ATOM 744 C CA . GLY A 1 99 ? 7.453 -7.040 11.024 1.00 79.25 99 GLY A CA 1
ATOM 745 C C . GLY A 1 99 ? 8.649 -7.855 11.549 1.00 79.25 99 GLY A C 1
ATOM 746 O O . GLY A 1 99 ? 8.493 -8.711 12.426 1.00 79.25 99 GLY A O 1
ATOM 747 N N . LEU A 1 100 ? 9.854 -7.608 11.023 1.00 85.12 100 LEU A N 1
ATOM 748 C CA . LEU A 1 100 ? 11.067 -8.170 11.624 1.00 85.12 100 LEU A CA 1
ATOM 749 C C . LEU A 1 100 ? 11.281 -7.537 13.008 1.00 85.12 100 LEU A C 1
ATOM 751 O O . LEU A 1 100 ? 11.231 -6.321 13.150 1.00 85.12 100 LEU A O 1
ATOM 755 N N . GLN A 1 101 ? 11.533 -8.365 14.020 1.00 85.38 101 GLN A N 1
ATOM 756 C CA . GLN A 1 101 ? 11.793 -7.933 15.395 1.00 85.38 101 GLN A CA 1
ATOM 757 C C . GLN A 1 101 ? 13.245 -8.255 15.751 1.00 85.38 101 GLN A C 1
ATOM 759 O O . GLN A 1 101 ? 13.543 -9.287 16.352 1.00 85.38 101 GLN A O 1
ATOM 764 N N . ALA A 1 102 ? 14.167 -7.401 15.307 1.00 85.50 102 ALA A N 1
ATOM 765 C CA . ALA A 1 102 ? 15.588 -7.551 15.588 1.00 85.50 102 ALA A CA 1
ATOM 766 C C . ALA A 1 102 ? 15.992 -6.820 16.877 1.00 85.50 102 ALA A C 1
ATOM 768 O O . ALA A 1 102 ? 15.416 -5.797 17.261 1.00 85.50 102 ALA A O 1
ATOM 769 N N . ALA A 1 103 ? 17.039 -7.325 17.534 1.00 84.44 103 ALA A N 1
ATOM 770 C CA . ALA A 1 103 ? 17.673 -6.615 18.637 1.00 84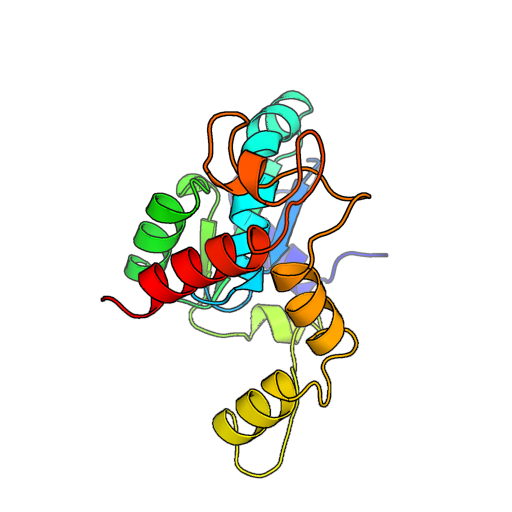.44 103 ALA A CA 1
ATOM 771 C C . ALA A 1 103 ? 18.201 -5.249 18.154 1.00 84.44 103 ALA A C 1
ATOM 773 O O . ALA A 1 103 ? 18.769 -5.141 17.068 1.00 84.44 103 ALA A O 1
ATOM 774 N N . GLY A 1 104 ? 18.012 -4.205 18.964 1.00 83.69 104 GLY A N 1
ATOM 775 C CA . GLY A 1 104 ? 18.421 -2.834 18.626 1.00 83.69 104 GLY A CA 1
ATOM 776 C C . GLY A 1 104 ? 17.312 -1.951 18.039 1.00 83.69 104 GLY A C 1
ATOM 777 O O . GLY A 1 104 ? 17.572 -0.801 17.696 1.00 83.69 104 GLY A O 1
ATOM 778 N N . GLY A 1 105 ? 16.072 -2.447 17.973 1.00 84.00 105 GLY A N 1
ATOM 779 C CA . GLY A 1 105 ? 14.889 -1.631 17.702 1.00 84.00 105 GLY A CA 1
ATOM 780 C C . GLY A 1 105 ? 14.489 -1.549 16.220 1.00 84.00 105 GLY A C 1
ATOM 781 O O . GLY A 1 105 ? 14.844 -2.423 15.421 1.00 84.00 105 GLY A O 1
ATOM 782 N N . PRO A 1 106 ? 13.716 -0.515 15.835 1.00 82.31 106 PRO A N 1
ATOM 783 C CA . PRO A 1 106 ? 13.098 -0.440 14.508 1.00 82.31 106 PRO A CA 1
ATOM 784 C C . PRO A 1 106 ? 14.098 -0.279 13.357 1.00 82.31 106 PRO A C 1
ATOM 786 O O . PRO A 1 106 ? 13.931 -0.900 12.314 1.00 82.31 106 PRO A O 1
ATOM 789 N N . TRP A 1 107 ? 15.161 0.510 13.543 1.00 84.31 107 TRP A N 1
ATOM 790 C CA . TRP A 1 107 ? 16.141 0.789 12.485 1.00 84.31 107 TRP A CA 1
ATOM 791 C C . TRP A 1 107 ? 16.956 -0.442 12.061 1.00 84.31 107 TRP A C 1
ATOM 793 O O . TRP A 1 107 ? 17.016 -0.715 10.862 1.00 84.31 107 TRP A O 1
ATOM 803 N N . PRO A 1 108 ? 17.537 -1.238 12.983 1.00 89.00 108 PRO A N 1
ATOM 804 C CA . PRO A 1 108 ? 18.170 -2.503 12.610 1.00 89.00 108 PRO A CA 1
ATOM 805 C C . PRO A 1 108 ? 17.201 -3.467 11.930 1.00 89.00 108 PRO A C 1
ATOM 807 O O . PRO A 1 108 ? 17.553 -4.088 10.932 1.00 89.00 108 PRO A O 1
ATOM 810 N N . SER A 1 109 ? 15.967 -3.550 12.432 1.00 88.62 109 SER A N 1
ATOM 811 C CA . SER A 1 109 ? 14.925 -4.386 11.833 1.00 88.62 109 SER A CA 1
ATOM 812 C C . SER A 1 109 ? 14.623 -3.966 10.392 1.00 88.62 109 SER A C 1
ATOM 814 O O . SER A 1 109 ? 14.568 -4.814 9.506 1.00 88.62 109 SER A O 1
ATOM 816 N N . LEU A 1 110 ? 14.519 -2.661 10.133 1.00 86.19 110 LEU A N 1
ATOM 817 C CA . LEU A 1 110 ? 14.330 -2.114 8.792 1.00 86.19 110 LEU A CA 1
ATOM 818 C C . LEU A 1 110 ? 15.508 -2.450 7.868 1.00 86.19 110 LEU A C 1
ATOM 820 O O . LEU A 1 110 ? 15.294 -2.947 6.768 1.00 86.19 110 LEU A O 1
ATOM 824 N N . LEU A 1 111 ? 16.752 -2.228 8.306 1.00 89.50 111 LEU A N 1
ATOM 825 C CA . LEU A 1 111 ? 17.939 -2.499 7.485 1.00 89.50 111 LEU A CA 1
ATOM 826 C C . LEU A 1 111 ? 18.077 -3.986 7.136 1.00 89.50 111 LEU A C 1
ATOM 828 O O . LEU A 1 111 ? 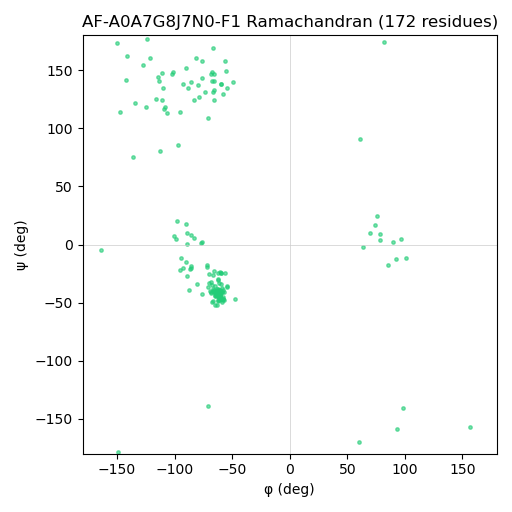18.360 -4.328 5.988 1.00 89.50 111 LEU A O 1
ATOM 832 N N . LEU A 1 112 ? 17.846 -4.870 8.107 1.00 90.31 112 LEU A N 1
ATOM 833 C CA . LEU A 1 112 ? 17.869 -6.317 7.894 1.00 90.31 112 LEU A CA 1
ATOM 834 C C . LEU A 1 112 ? 16.742 -6.753 6.948 1.00 90.31 112 LEU A C 1
ATOM 836 O O . LEU A 1 112 ? 16.985 -7.539 6.034 1.00 90.31 112 LEU A O 1
ATOM 840 N N . MET A 1 113 ? 15.541 -6.195 7.107 1.00 89.12 113 MET A N 1
ATOM 841 C CA . MET A 1 113 ? 14.418 -6.427 6.197 1.00 89.12 113 MET A CA 1
ATOM 842 C C . MET A 1 113 ? 14.733 -5.967 4.768 1.00 89.12 113 MET A C 1
ATOM 844 O O . MET A 1 113 ? 14.489 -6.720 3.827 1.00 89.12 113 MET A O 1
ATOM 848 N N . CYS A 1 114 ? 15.339 -4.789 4.591 1.00 86.25 114 CYS A N 1
ATOM 849 C CA . CYS A 1 114 ? 15.798 -4.299 3.287 1.00 86.25 114 CYS A CA 1
ATOM 850 C C . CYS A 1 114 ? 16.878 -5.202 2.668 1.00 86.25 114 CYS A C 1
ATOM 852 O O . CYS A 1 114 ? 16.934 -5.348 1.449 1.00 86.25 114 CYS A O 1
ATOM 854 N N . ALA A 1 115 ? 17.699 -5.859 3.493 1.00 88.12 115 ALA A N 1
ATOM 855 C CA . ALA A 1 115 ? 18.631 -6.900 3.057 1.00 88.12 115 ALA A CA 1
ATOM 856 C C . ALA A 1 115 ? 17.948 -8.259 2.769 1.00 88.12 115 ALA A C 1
ATOM 858 O O . ALA A 1 115 ? 18.623 -9.227 2.424 1.00 88.12 115 ALA A O 1
ATOM 859 N N . GLY A 1 116 ? 16.620 -8.348 2.900 1.00 86.69 116 GLY A N 1
ATOM 860 C CA . GLY A 1 116 ? 15.812 -9.546 2.653 1.00 86.69 116 GLY A CA 1
ATOM 861 C C . GLY A 1 116 ? 15.622 -10.464 3.867 1.00 86.69 116 GLY A C 1
ATOM 862 O O . GLY A 1 116 ? 14.980 -11.508 3.750 1.00 86.69 116 GLY A O 1
ATOM 863 N N . ILE A 1 117 ? 16.146 -10.111 5.042 1.00 89.62 117 ILE A N 1
ATOM 864 C CA . ILE A 1 117 ? 16.030 -10.931 6.256 1.00 89.62 117 ILE A CA 1
ATOM 865 C C . ILE A 1 117 ? 14.642 -10.733 6.871 1.00 89.62 117 ILE A C 1
ATOM 867 O O . ILE A 1 117 ? 14.214 -9.613 7.120 1.00 89.62 117 ILE A O 1
ATOM 871 N N . GLY A 1 118 ? 13.916 -11.824 7.124 1.00 85.12 118 GLY A N 1
ATOM 872 C CA . GLY A 1 118 ? 12.542 -11.749 7.639 1.00 85.12 118 GLY A CA 1
ATOM 873 C C . GLY A 1 118 ? 11.519 -11.205 6.635 1.00 85.12 118 GLY A C 1
ATOM 874 O O . GLY A 1 118 ? 10.380 -10.958 7.017 1.00 85.12 118 GLY A O 1
ATOM 875 N N . SER A 1 119 ? 11.908 -11.048 5.364 1.00 83.75 119 SER A N 1
ATOM 876 C CA . SER A 1 119 ? 11.03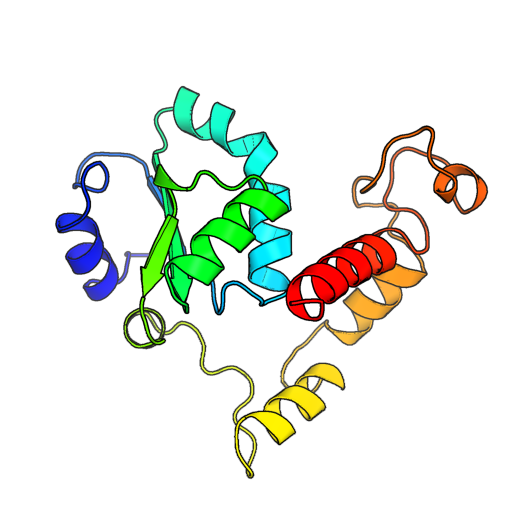8 -10.592 4.276 1.00 83.75 119 SER A CA 1
ATOM 877 C C . SER A 1 119 ? 11.262 -11.435 3.008 1.00 83.75 119 SER A C 1
ATOM 879 O O . SER A 1 119 ? 11.954 -11.014 2.072 1.00 83.75 119 SER A O 1
ATOM 881 N N . PRO A 1 120 ? 10.748 -12.682 2.987 1.00 85.81 120 PRO A N 1
ATOM 882 C CA . PRO A 1 120 ? 10.944 -13.598 1.868 1.00 85.81 120 PRO A CA 1
ATOM 883 C C . PRO A 1 120 ? 10.416 -13.005 0.558 1.00 85.81 120 PRO A C 1
ATOM 885 O O . PRO A 1 120 ? 9.275 -12.564 0.485 1.00 85.81 120 PRO A O 1
ATOM 888 N N . GLY A 1 121 ? 11.246 -13.018 -0.487 1.00 88.00 121 GLY A N 1
ATOM 889 C CA . GLY A 1 121 ? 10.886 -12.497 -1.809 1.00 88.00 121 GLY A CA 1
ATOM 890 C C . GLY A 1 121 ? 11.259 -11.032 -2.052 1.00 88.00 121 GLY A C 1
ATOM 891 O O . GLY A 1 121 ? 11.315 -10.632 -3.210 1.00 88.00 121 GLY A O 1
ATOM 892 N N . THR A 1 122 ? 11.629 -10.254 -1.029 1.00 89.06 122 THR A N 1
ATOM 893 C CA . THR A 1 122 ? 11.938 -8.819 -1.200 1.00 89.06 122 THR A CA 1
ATOM 894 C C . THR A 1 122 ? 13.064 -8.556 -2.195 1.00 89.06 122 THR A C 1
ATOM 896 O O . THR A 1 122 ? 12.900 -7.747 -3.105 1.00 89.06 122 THR A O 1
ATOM 899 N N . LEU A 1 123 ? 14.184 -9.282 -2.112 1.00 91.19 123 LEU A N 1
ATOM 900 C CA . LEU A 1 123 ? 15.275 -9.117 -3.083 1.00 91.19 123 LEU A CA 1
ATOM 901 C C . LEU A 1 123 ? 14.864 -9.537 -4.501 1.00 91.19 123 LEU A C 1
ATOM 903 O O . LEU A 1 123 ? 15.278 -8.906 -5.471 1.00 91.19 123 LEU A O 1
ATOM 907 N N . ALA A 1 124 ? 14.027 -10.571 -4.627 1.00 92.81 124 ALA A N 1
ATOM 908 C CA . ALA A 1 124 ? 13.498 -10.991 -5.920 1.00 92.81 124 ALA A CA 1
ATOM 909 C C . ALA A 1 124 ? 12.584 -9.911 -6.515 1.00 92.81 124 ALA A C 1
ATOM 911 O O . ALA A 1 124 ? 12.708 -9.603 -7.694 1.00 92.81 124 ALA A O 1
ATOM 912 N N . GLU A 1 125 ? 11.746 -9.270 -5.699 1.00 91.56 125 GLU A N 1
ATOM 913 C CA . GLU A 1 125 ? 10.893 -8.154 -6.115 1.00 91.56 125 GLU A CA 1
ATOM 914 C C . GLU A 1 125 ? 11.687 -6.895 -6.479 1.00 91.56 125 GLU A C 1
ATOM 916 O O . GLU A 1 125 ? 11.314 -6.171 -7.404 1.00 91.56 125 GLU A O 1
ATOM 921 N N . VAL A 1 126 ? 12.799 -6.632 -5.788 1.00 92.00 126 VAL A N 1
ATOM 922 C CA . VAL A 1 126 ? 13.735 -5.564 -6.165 1.00 92.00 126 VAL A CA 1
ATOM 923 C C . VAL A 1 126 ? 14.334 -5.863 -7.538 1.00 92.00 126 VAL A C 1
ATOM 925 O O . VAL A 1 126 ? 14.231 -5.030 -8.436 1.00 92.00 126 VAL A O 1
ATOM 928 N N . LEU A 1 127 ? 14.894 -7.062 -7.734 1.00 93.75 127 LEU A N 1
ATOM 929 C CA . LEU A 1 127 ? 15.467 -7.481 -9.017 1.00 93.75 127 LEU A CA 1
ATOM 930 C C . LEU A 1 127 ? 14.431 -7.437 -10.144 1.00 93.75 127 LEU A C 1
ATOM 932 O O . LEU A 1 127 ? 14.702 -6.838 -11.184 1.00 93.75 127 LEU A O 1
ATOM 936 N N . ARG A 1 128 ? 13.227 -7.973 -9.906 1.00 93.94 128 ARG A N 1
ATOM 937 C CA . ARG A 1 128 ? 12.090 -7.932 -10.837 1.00 93.94 128 ARG A CA 1
ATOM 938 C C . ARG A 1 128 ? 11.771 -6.508 -11.267 1.00 93.94 128 ARG A C 1
ATOM 940 O O . ARG A 1 128 ? 11.456 -6.269 -12.430 1.00 93.94 128 ARG A O 1
ATOM 947 N N . GLY A 1 129 ? 11.913 -5.537 -10.367 1.00 92.44 129 GLY A N 1
ATOM 948 C CA . GLY A 1 129 ? 11.676 -4.145 -10.709 1.00 92.44 129 GLY A CA 1
ATOM 949 C C . GLY A 1 129 ? 12.707 -3.515 -11.643 1.00 92.44 129 GLY A C 1
ATOM 950 O O . GLY A 1 129 ? 12.360 -2.588 -12.378 1.00 92.44 129 GLY A O 1
ATOM 951 N N . TYR A 1 130 ? 13.935 -4.034 -11.662 1.00 93.38 130 TYR A N 1
ATOM 952 C CA . TYR A 1 130 ? 14.982 -3.628 -12.600 1.00 93.38 130 TYR A CA 1
ATOM 953 C C . TYR A 1 130 ? 14.926 -4.424 -13.907 1.00 93.38 130 TYR A C 1
ATOM 955 O O . TYR A 1 130 ? 15.098 -3.843 -14.975 1.00 93.38 130 TYR A O 1
ATOM 963 N N . THR A 1 131 ? 14.636 -5.726 -13.852 1.00 93.88 131 THR A N 1
ATOM 964 C CA . THR A 1 131 ? 14.625 -6.602 -15.038 1.00 93.88 131 THR A CA 1
ATOM 965 C C . THR A 1 131 ? 13.303 -6.604 -15.801 1.00 93.88 131 THR A C 1
ATOM 967 O O . THR A 1 131 ? 13.283 -6.972 -16.974 1.00 93.88 131 THR A O 1
ATOM 970 N N . GLY A 1 132 ? 12.206 -6.198 -15.162 1.00 92.81 132 GLY A N 1
ATOM 971 C CA . GLY A 1 132 ? 10.854 -6.344 -15.693 1.00 92.81 132 GLY A CA 1
ATOM 972 C C . GLY A 1 132 ? 10.268 -7.742 -15.468 1.00 92.81 132 GLY A C 1
ATOM 973 O O . GLY A 1 132 ? 10.943 -8.660 -14.995 1.00 92.81 132 GLY A O 1
ATOM 974 N N . ASP A 1 133 ? 8.994 -7.891 -15.826 1.00 94.44 133 ASP A N 1
ATOM 975 C CA . ASP A 1 133 ? 8.189 -9.100 -15.657 1.00 94.44 133 ASP A CA 1
ATOM 976 C C . ASP A 1 133 ? 7.172 -9.229 -16.799 1.00 94.44 133 ASP A C 1
ATOM 978 O O . ASP A 1 133 ? 6.245 -8.429 -16.933 1.00 94.44 133 ASP A O 1
ATOM 982 N N . ARG A 1 134 ? 7.341 -10.267 -17.626 1.00 91.81 134 ARG A N 1
ATOM 983 C CA . ARG A 1 134 ? 6.483 -10.529 -18.794 1.00 91.81 134 ARG A CA 1
ATOM 984 C C . ARG A 1 134 ? 5.083 -11.028 -18.438 1.00 91.81 134 ARG A C 1
ATOM 986 O O . ARG A 1 134 ? 4.209 -10.999 -19.296 1.00 91.81 134 ARG A O 1
ATOM 993 N N . SER A 1 135 ? 4.886 -11.504 -17.212 1.00 92.94 135 SER A N 1
ATOM 994 C CA . SER A 1 135 ? 3.597 -11.999 -16.723 1.00 92.94 135 SER A CA 1
ATOM 995 C C . SER A 1 135 ? 2.748 -10.910 -16.066 1.00 92.94 135 SER A C 1
ATOM 997 O O . SER A 1 135 ? 1.546 -11.091 -15.879 1.00 92.94 135 SER A O 1
ATOM 999 N N . ALA A 1 136 ? 3.355 -9.768 -15.738 1.00 91.25 136 ALA A N 1
ATOM 1000 C CA . ALA A 1 136 ? 2.689 -8.656 -15.083 1.00 91.25 136 ALA A CA 1
ATOM 1001 C C . ALA A 1 136 ? 2.340 -7.543 -16.083 1.00 91.25 136 ALA A C 1
ATOM 1003 O O . ALA A 1 136 ? 3.099 -7.305 -17.023 1.00 91.25 136 ALA A O 1
ATOM 1004 N N . PRO A 1 137 ? 1.239 -6.797 -15.874 1.00 90.31 137 PRO A N 1
ATOM 1005 C CA . PRO A 1 137 ? 0.906 -5.655 -16.717 1.00 90.31 137 PRO A CA 1
ATOM 1006 C C . PRO A 1 137 ? 1.912 -4.513 -16.529 1.00 90.31 137 PRO A C 1
ATOM 1008 O O . PRO A 1 137 ? 2.437 -4.305 -15.422 1.00 90.31 137 PRO A O 1
ATOM 1011 N N . GLY A 1 138 ? 2.130 -3.757 -17.608 1.00 90.56 138 GLY A N 1
ATOM 1012 C CA . GLY A 1 138 ? 2.930 -2.530 -17.613 1.00 90.56 138 GLY A CA 1
ATOM 1013 C C . GLY A 1 138 ? 2.438 -1.511 -16.588 1.00 90.56 138 GLY A C 1
ATOM 1014 O O . GLY A 1 138 ? 1.253 -1.478 -16.259 1.00 90.56 138 GLY A O 1
ATOM 1015 N N . ARG A 1 139 ? 3.357 -0.704 -16.044 1.00 89.56 139 ARG A N 1
ATOM 1016 C CA . ARG A 1 139 ? 3.007 0.335 -15.049 1.00 89.56 139 ARG A CA 1
ATOM 1017 C C . ARG A 1 139 ? 2.799 1.718 -15.650 1.00 89.56 139 ARG A C 1
ATOM 1019 O O . ARG A 1 139 ? 2.158 2.557 -15.028 1.00 89.56 139 ARG A O 1
ATOM 1026 N N . PHE A 1 140 ? 3.354 1.955 -16.832 1.00 88.00 140 PHE A N 1
ATOM 1027 C CA . PHE A 1 140 ? 3.258 3.226 -17.538 1.00 88.00 140 PHE A CA 1
ATOM 1028 C C . PHE A 1 140 ? 2.618 3.046 -18.902 1.00 88.00 140 PHE A C 1
ATOM 1030 O O . PHE A 1 140 ? 2.650 1.960 -19.484 1.00 88.00 140 PHE A O 1
ATOM 1037 N N . ASP A 1 141 ? 2.117 4.153 -19.440 1.00 83.50 141 ASP A N 1
ATOM 1038 C CA . ASP A 1 141 ? 1.534 4.176 -20.767 1.00 83.50 141 ASP A CA 1
ATOM 1039 C C . ASP A 1 141 ? 2.495 3.679 -21.844 1.00 83.50 141 ASP A C 1
ATOM 1041 O O . ASP A 1 141 ? 3.733 3.679 -21.750 1.00 83.50 141 ASP A O 1
ATOM 1045 N N . GLU A 1 142 ? 1.861 3.266 -22.923 1.00 74.38 142 GLU A N 1
ATOM 1046 C CA . GLU A 1 142 ? 2.484 2.713 -24.103 1.00 74.38 142 GLU A CA 1
ATOM 1047 C C . GLU A 1 142 ? 3.414 3.726 -24.803 1.00 74.38 142 GLU A C 1
ATOM 1049 O O . GLU A 1 142 ? 4.446 3.335 -25.336 1.00 74.38 142 GLU A O 1
ATOM 1054 N N . SER A 1 143 ? 3.155 5.033 -24.713 1.00 72.06 143 SER A N 1
ATOM 1055 C CA . SER A 1 143 ? 4.007 6.093 -25.283 1.00 72.06 143 SER A CA 1
ATOM 1056 C C . SER A 1 143 ? 5.290 6.405 -24.490 1.00 72.06 143 SER A C 1
ATOM 1058 O O . SER A 1 143 ? 6.047 7.293 -24.883 1.00 72.06 143 SER A O 1
ATOM 1060 N N . SER A 1 144 ? 5.559 5.708 -23.383 1.00 79.50 144 SER A N 1
ATOM 1061 C CA . SER A 1 144 ? 6.707 5.996 -22.514 1.00 79.50 144 SER A CA 1
ATOM 1062 C C . SER A 1 144 ? 8.056 5.517 -23.078 1.00 79.50 144 SER A C 1
ATOM 1064 O O . SER A 1 144 ? 8.134 4.576 -23.871 1.00 79.50 144 SER A O 1
ATOM 1066 N N . LEU A 1 145 ? 9.155 6.123 -22.600 1.00 85.19 145 LEU A N 1
ATOM 1067 C CA . LEU A 1 145 ? 10.535 5.719 -22.926 1.00 85.19 145 LEU A CA 1
ATOM 1068 C C . LEU A 1 145 ? 10.819 4.241 -22.601 1.00 85.19 145 LEU A C 1
ATOM 1070 O O . LEU A 1 145 ? 11.662 3.624 -23.249 1.00 85.19 145 LEU A O 1
ATOM 1074 N N . PHE A 1 146 ? 10.078 3.645 -21.660 1.00 86.38 146 PHE A N 1
ATOM 1075 C CA . PHE A 1 146 ? 10.188 2.227 -21.310 1.00 86.38 146 PHE A CA 1
ATOM 1076 C C . PHE A 1 146 ? 9.905 1.292 -22.486 1.00 86.38 146 PHE A C 1
ATOM 1078 O O . PHE A 1 146 ? 10.432 0.179 -22.518 1.00 86.38 146 PHE A O 1
ATOM 1085 N N . ARG A 1 147 ? 9.148 1.739 -23.498 1.00 82.69 147 ARG A N 1
ATOM 1086 C CA . ARG A 1 147 ? 8.950 0.961 -24.723 1.00 82.69 147 ARG A CA 1
ATOM 1087 C C . ARG A 1 147 ? 10.269 0.642 -25.423 1.00 82.69 147 ARG A C 1
ATOM 1089 O O . ARG A 1 147 ? 10.442 -0.479 -25.893 1.00 82.69 147 ARG A O 1
ATOM 1096 N N . LEU A 1 148 ? 11.208 1.588 -25.444 1.00 82.19 148 LEU A N 1
ATOM 1097 C CA . LEU A 1 148 ? 12.528 1.388 -26.050 1.00 82.19 148 LEU A CA 1
ATOM 1098 C C . LEU A 1 148 ? 13.360 0.347 -25.287 1.00 82.19 148 LEU A C 1
ATOM 1100 O O . LEU A 1 148 ? 14.214 -0.303 -25.879 1.00 82.19 148 LEU A O 1
ATOM 1104 N N . ALA A 1 149 ? 13.092 0.170 -23.991 1.00 79.06 149 ALA A N 1
ATOM 1105 C CA . ALA A 1 149 ? 13.828 -0.745 -23.126 1.00 79.06 149 ALA A CA 1
ATOM 1106 C C . ALA A 1 149 ? 13.303 -2.193 -23.157 1.00 79.06 149 ALA A C 1
ATOM 1108 O O . ALA A 1 149 ? 14.022 -3.099 -22.742 1.00 79.06 149 ALA A O 1
ATOM 1109 N N . GLY A 1 150 ? 12.069 -2.441 -23.618 1.00 77.00 150 GLY A N 1
ATOM 1110 C CA . GLY A 1 150 ? 11.497 -3.790 -23.524 1.00 77.00 150 GLY A CA 1
ATOM 1111 C C . GLY A 1 150 ? 10.269 -4.119 -24.373 1.00 77.00 150 GLY A C 1
ATOM 1112 O O . GLY A 1 150 ? 9.869 -5.278 -24.387 1.00 77.00 150 GLY A O 1
ATOM 1113 N N . GLY A 1 151 ? 9.675 -3.173 -25.105 1.00 84.81 151 GLY A N 1
ATOM 1114 C CA . GLY A 1 151 ? 8.457 -3.408 -25.894 1.00 84.81 151 GLY A CA 1
ATOM 1115 C C . GLY A 1 151 ? 7.171 -2.961 -25.187 1.00 84.81 151 GLY A C 1
ATOM 1116 O O . GLY A 1 151 ? 7.145 -1.889 -24.586 1.00 84.81 151 GLY A O 1
ATOM 1117 N N . SER A 1 152 ? 6.088 -3.731 -25.308 1.00 86.31 152 SER A N 1
ATOM 1118 C CA . SER A 1 152 ? 4.734 -3.361 -24.860 1.00 86.31 152 SER A CA 1
ATOM 1119 C C . SER A 1 152 ? 3.970 -4.543 -24.256 1.00 86.31 152 SER A C 1
ATOM 1121 O O . SER A 1 152 ? 4.332 -5.699 -24.476 1.00 86.31 152 SER A O 1
ATOM 1123 N N . GLY A 1 153 ? 2.906 -4.250 -23.500 1.00 86.44 153 GLY A N 1
ATOM 1124 C CA . GLY A 1 153 ? 1.984 -5.268 -22.971 1.00 86.44 153 GLY A CA 1
ATOM 1125 C C . GLY A 1 153 ? 2.458 -6.045 -21.737 1.00 86.44 153 GLY A C 1
ATOM 1126 O O . GLY A 1 153 ? 1.800 -7.002 -21.342 1.00 86.44 153 GLY A O 1
ATOM 1127 N N . PHE A 1 154 ? 3.568 -5.647 -21.113 1.00 91.31 154 PHE A N 1
ATOM 1128 C CA . PHE A 1 154 ? 4.056 -6.241 -19.867 1.00 91.31 154 PHE A CA 1
ATOM 1129 C C . PHE A 1 154 ? 4.834 -5.227 -19.017 1.00 91.31 154 PHE A C 1
ATOM 1131 O O . PHE A 1 154 ? 5.090 -4.111 -19.472 1.00 91.31 154 PHE A O 1
ATOM 1138 N N . GLN A 1 155 ? 5.219 -5.597 -17.794 1.00 92.38 155 GLN A N 1
ATOM 1139 C CA . GLN A 1 155 ? 6.059 -4.768 -16.932 1.00 92.38 155 GLN A CA 1
ATOM 1140 C C . GLN A 1 155 ? 7.491 -4.709 -17.468 1.00 92.38 155 GLN A C 1
ATOM 1142 O O . GLN A 1 155 ? 8.245 -5.679 -17.402 1.00 92.38 155 GLN A O 1
ATOM 1147 N N . ARG A 1 156 ? 7.884 -3.550 -17.988 1.00 94.25 156 ARG A N 1
ATOM 1148 C CA . ARG A 1 156 ? 9.170 -3.370 -18.679 1.00 94.25 156 ARG A CA 1
ATOM 1149 C C . ARG A 1 156 ? 10.319 -3.166 -17.680 1.00 94.25 156 ARG A C 1
ATOM 1151 O O . ARG A 1 156 ? 10.066 -2.805 -16.525 1.00 94.25 156 ARG A O 1
ATOM 1158 N N . PRO A 1 157 ? 11.582 -3.385 -18.100 1.00 93.44 157 PRO A N 1
ATOM 1159 C CA . PRO A 1 157 ? 12.741 -3.093 -17.263 1.00 93.44 157 PRO A CA 1
ATOM 1160 C C . PRO A 1 157 ? 12.670 -1.685 -16.668 1.00 93.44 157 PRO A C 1
ATOM 1162 O O . PRO A 1 157 ? 12.266 -0.740 -17.346 1.00 93.44 157 PRO A O 1
ATOM 1165 N N . PHE A 1 158 ? 13.065 -1.557 -15.402 1.00 92.75 158 PHE A N 1
ATOM 1166 C CA . PHE A 1 158 ? 13.056 -0.319 -14.613 1.00 92.75 158 PHE A CA 1
ATOM 1167 C C . PHE A 1 158 ? 11.685 0.321 -14.334 1.00 92.75 158 PHE A C 1
ATOM 1169 O O . PHE A 1 158 ? 11.634 1.319 -13.611 1.00 92.75 158 PHE A O 1
ATOM 1176 N N . GLU A 1 159 ? 10.566 -0.213 -14.832 1.00 92.62 159 GLU A N 1
ATOM 1177 C CA . GLU A 1 159 ? 9.254 0.404 -14.595 1.00 92.62 159 GLU A CA 1
ATOM 1178 C C . GLU A 1 159 ? 8.850 0.382 -13.128 1.00 92.62 159 GLU A C 1
ATOM 1180 O O . GLU A 1 159 ? 8.514 1.421 -12.563 1.00 92.62 159 GLU A O 1
ATOM 1185 N N . LEU A 1 160 ? 8.894 -0.792 -12.493 1.00 92.56 160 LEU A N 1
ATOM 1186 C CA . LEU A 1 160 ? 8.519 -0.912 -11.085 1.00 92.56 160 LEU A CA 1
ATOM 1187 C C . LEU A 1 160 ? 9.473 -0.115 -10.199 1.00 92.56 160 LEU A C 1
ATOM 1189 O O . LEU A 1 160 ? 9.028 0.573 -9.286 1.00 92.56 160 LEU A O 1
ATOM 1193 N N . ALA A 1 161 ? 10.776 -0.174 -10.495 1.00 93.12 161 ALA A N 1
ATOM 1194 C CA . ALA A 1 161 ? 11.775 0.615 -9.785 1.00 93.12 161 ALA A CA 1
ATOM 1195 C C . ALA A 1 161 ? 11.474 2.119 -9.898 1.00 93.12 161 ALA A C 1
ATOM 1197 O O . ALA A 1 161 ? 11.602 2.847 -8.919 1.00 93.12 161 ALA A O 1
ATOM 1198 N N . THR A 1 162 ? 10.993 2.580 -11.057 1.00 93.12 162 THR A N 1
ATOM 1199 C CA . THR A 1 162 ? 10.590 3.979 -11.260 1.00 93.12 162 THR A CA 1
ATOM 1200 C C . THR A 1 162 ? 9.323 4.337 -10.484 1.00 93.12 162 THR A C 1
ATOM 1202 O O . THR A 1 162 ? 9.266 5.420 -9.908 1.00 93.12 162 THR A O 1
ATOM 1205 N N . VAL A 1 163 ? 8.319 3.454 -10.425 1.00 91.69 163 VAL A N 1
ATOM 1206 C CA . VAL A 1 163 ? 7.135 3.657 -9.566 1.00 91.69 163 VAL A CA 1
ATOM 1207 C C . VAL A 1 163 ? 7.562 3.800 -8.104 1.00 91.69 163 VAL A C 1
ATOM 1209 O O . VAL A 1 163 ? 7.217 4.783 -7.454 1.00 91.69 163 VAL A O 1
ATOM 1212 N N . ARG A 1 164 ? 8.396 2.880 -7.611 1.00 92.69 164 ARG A N 1
ATOM 1213 C CA . ARG A 1 164 ? 8.908 2.907 -6.234 1.00 92.69 164 ARG A CA 1
ATOM 1214 C C . ARG A 1 164 ? 9.754 4.139 -5.939 1.00 92.69 164 ARG A C 1
ATOM 1216 O O . ARG A 1 164 ? 9.621 4.723 -4.871 1.00 92.69 164 ARG A O 1
ATOM 1223 N N . LEU A 1 165 ? 10.564 4.589 -6.896 1.00 92.75 165 LEU A N 1
ATOM 1224 C CA . LEU A 1 165 ? 11.318 5.836 -6.776 1.00 92.75 165 LEU A CA 1
ATOM 1225 C C . LEU A 1 165 ? 10.391 7.056 -6.674 1.00 92.75 165 LEU A C 1
ATOM 1227 O O . LEU A 1 165 ? 10.649 7.945 -5.867 1.00 92.75 165 LEU A O 1
ATOM 1231 N N . ARG A 1 166 ? 9.296 7.102 -7.446 1.00 92.06 166 ARG A N 1
ATOM 1232 C CA . ARG A 1 166 ? 8.283 8.167 -7.320 1.00 92.06 166 ARG A CA 1
ATOM 1233 C C . ARG A 1 166 ? 7.625 8.151 -5.942 1.00 92.06 166 ARG A C 1
ATOM 1235 O O . ARG A 1 166 ? 7.504 9.208 -5.334 1.00 92.06 166 ARG A O 1
ATOM 1242 N N . ASN A 1 167 ? 7.265 6.969 -5.445 1.00 92.75 167 ASN A N 1
ATOM 1243 C CA . ASN A 1 167 ? 6.690 6.795 -4.111 1.00 92.75 167 ASN A CA 1
ATOM 1244 C C . ASN A 1 167 ? 7.675 7.247 -3.017 1.00 92.75 167 ASN A C 1
ATOM 1246 O O . ASN A 1 167 ? 7.306 8.000 -2.122 1.00 92.75 167 ASN A O 1
ATOM 1250 N N . MET A 1 168 ? 8.951 6.870 -3.130 1.00 92.00 168 MET A N 1
ATOM 1251 C CA . MET A 1 168 ? 10.003 7.316 -2.214 1.00 92.00 168 MET A CA 1
ATOM 1252 C C . MET A 1 168 ? 10.178 8.839 -2.235 1.00 92.00 168 MET A C 1
ATOM 1254 O O . MET A 1 168 ? 10.282 9.456 -1.178 1.00 92.00 168 MET A O 1
ATOM 1258 N N . ASN A 1 169 ? 10.172 9.458 -3.418 1.00 92.38 169 ASN A N 1
ATOM 1259 C CA . ASN A 1 169 ? 10.266 10.910 -3.536 1.00 92.38 169 ASN A CA 1
ATOM 1260 C C . ASN A 1 169 ? 9.087 11.623 -2.861 1.00 92.38 169 ASN A C 1
ATOM 1262 O O . ASN A 1 169 ? 9.321 12.641 -2.214 1.00 92.38 169 ASN A O 1
ATOM 1266 N N . GLU A 1 170 ? 7.856 11.109 -2.963 1.00 91.44 170 GLU A N 1
ATOM 1267 C CA . GLU A 1 170 ? 6.710 11.706 -2.258 1.00 91.44 170 GLU A CA 1
ATOM 1268 C C . GLU A 1 170 ? 6.896 11.661 -0.740 1.00 91.44 170 GLU A C 1
ATOM 1270 O O . GLU A 1 170 ? 6.633 12.647 -0.056 1.00 91.44 170 GLU A O 1
ATOM 1275 N N . VAL A 1 171 ? 7.388 10.537 -0.216 1.00 86.88 171 VAL A N 1
ATOM 1276 C CA . VAL A 1 171 ? 7.582 10.361 1.228 1.00 86.88 171 VAL A CA 1
ATOM 1277 C C . VAL A 1 171 ? 8.732 11.217 1.763 1.00 86.88 171 VAL A C 1
ATOM 1279 O O . VAL A 1 171 ? 8.638 11.713 2.880 1.00 86.88 171 VAL A O 1
ATOM 1282 N N . LEU A 1 172 ? 9.814 11.393 0.995 1.00 85.94 172 LEU A N 1
ATOM 1283 C CA . LEU A 1 172 ? 11.035 12.062 1.469 1.00 85.94 172 LEU A CA 1
ATOM 1284 C C . LEU A 1 172 ? 11.092 13.572 1.198 1.00 85.94 172 LEU A C 1
ATOM 1286 O O . LEU A 1 172 ? 11.887 14.263 1.830 1.00 85.94 172 LEU A O 1
ATOM 1290 N N . SER A 1 173 ? 10.316 14.096 0.246 1.00 81.25 173 SER A N 1
ATOM 1291 C CA . SER A 1 173 ? 10.474 15.488 -0.214 1.00 81.25 173 SER A CA 1
ATOM 1292 C C . SER A 1 173 ? 9.719 16.528 0.623 1.00 81.25 173 SER A C 1
ATOM 1294 O O . SER A 1 173 ? 9.650 17.687 0.203 1.00 81.25 173 SER A O 1
ATOM 1296 N N . LYS A 1 174 ? 9.123 16.153 1.763 1.00 60.38 174 LYS A N 1
ATOM 1297 C CA . LYS A 1 174 ? 8.326 17.054 2.611 1.00 60.38 174 LYS A CA 1
ATOM 1298 C C . LYS A 1 174 ? 8.446 16.732 4.094 1.00 60.38 174 LYS A C 1
ATOM 1300 O O . LYS A 1 174 ? 8.138 15.581 4.467 1.00 60.38 174 LYS A O 1
#

Nearest PDB structures (foldseek):
  5xbr-assembly1_A  TM=7.191E-01  e=1.479E-01  Pyrococcus horikoshii OT3
  8ahf-assembly1_B-2  TM=5.499E-01  e=6.085E-01  Bacillus anthracis
  8wky-assembly1_A  TM=4.255E-01  e=2.419E-01  Homo sapiens
  5enz-assembly1_B  TM=5.139E-01  e=6.471E-01  Staphylococcus aureus
  7vza-assembly1_C-2  TM=4.728E-01  e=1.628E+00  Streptomyces kasugaensis

Secondary structure (DSSP, 8-state):
-PPPHHHHHHHHTSTT-STTSEEEEEEEEETT-HHHHHHHHHHHHHHHHHHHTTEEEEEEEES-HHHHHHHHHHH---GGGEEEESSSHHHHHTT-------TT-HHHHHHHHHTTTT-TTHHHHHHHHHH-BTTSPPSS-TTSTHHHHH-SSSB-TTHHHHHHHHHHHHHH--